Protein AF-A0A7X9C549-F1 (afdb_monomer)

Nearest PDB structures (foldseek):
  4e70-assembly1_A  TM=5.394E-01  e=3.669E-01  Linum nodifloru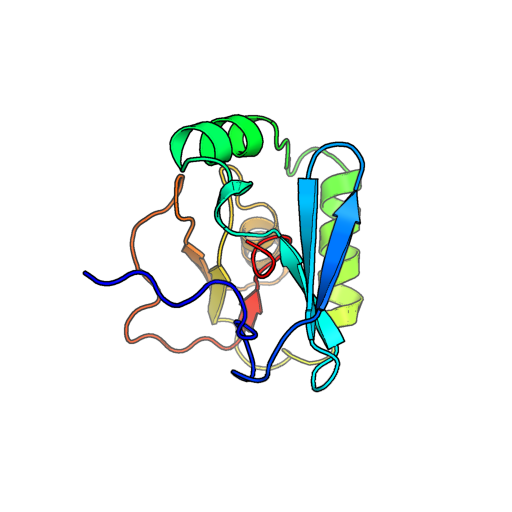m
  4ems-assembly1_A  TM=5.397E-01  e=6.637E-01  Linum nodiflorum
  4lmq-assembly1_D  TM=3.772E-01  e=8.639E-01  Homo sapiens
  4oqd-assembly2_C  TM=4.394E-01  e=1.463E+00  Streptomyces fradiae
  7ux6-assembly1_B  TM=2.409E-01  e=4.199E+00  Streptomyces drozdowiczii

Secondary structure (DSSP, 8-state):
-PPPPTTB-TTT--B-EEEE-SS-EEEE-TTT--EEE-GGGSPPHHHHHHHHTT----TT-HHHHHHHHHHIIIIITTT--S--EEEEET--SS-HHHHHHHHHH--EEEEEBTTTB---TTTT---SEEE-SS-TT-

Radius of gyration: 18.08 Å; Cα contacts (8 Å, |Δi|>4): 183; chains: 1; bounding box: 42×36×46 Å

Foldseek 3Di:
DPDDPQQADPPPRDGWDWDDDPVFIWTADPPPRDIGTGPVPDDDPVVVVVVLVPDDQDLPDVVSVVVLVVCCVPPNCVQLVDAAEEEEEQCGQDNNNQCCSVPPVVHDYDYDHVPRRPPPPVPPDDGSYYHYPPHPND

pLDDT: mean 91.09, std 10.71, range [35.03, 98.06]

Sequence (138 aa):
MKGKMTEECKLCGSDTKRIDHPTIAYRSCPNCEFVFKEDKYLVSKDEELEIYNTHNNSIEDPRCLEFFYNFLNTAVFPYASTGKEGLDFGSGSSPVLAKILETNHNYKMHIYDLFYSPEKVYKGKKYDLITSTEVVEH

Mean predicted aligned error: 5.23 Å

Solvent-accessible surface area (backbone atoms only — not comparable to full-atom values): 8422 Å² total; per-residue (Å²): 130,87,75,77,70,94,47,52,30,92,86,80,61,46,67,43,45,80,44,84,51,102,88,50,48,33,33,36,19,86,85,80,67,51,71,45,71,41,74,90,73,56,73,53,72,68,57,46,49,57,58,54,71,70,64,81,67,42,85,85,39,67,67,52,47,49,53,48,51,51,46,38,64,72,72,34,56,83,74,51,76,62,75,41,42,30,35,30,45,50,33,52,88,47,47,48,65,49,50,49,36,35,76,76,64,67,30,50,62,46,62,26,12,88,84,68,34,63,58,72,75,65,70,97,59,86,62,57,40,78,46,60,68,96,42,88,90,113

Structure (mmCIF, N/CA/C/O backbone):
data_AF-A0A7X9C549-F1
#
_entry.id   AF-A0A7X9C549-F1
#
loop_
_atom_site.group_PDB
_atom_site.id
_atom_site.type_symbol
_atom_site.label_atom_id
_atom_site.label_alt_id
_atom_site.label_comp_id
_atom_site.label_asym_id
_atom_site.label_entity_id
_atom_site.label_seq_id
_atom_site.pdbx_PDB_ins_code
_atom_site.Cartn_x
_atom_site.Cartn_y
_atom_site.Cartn_z
_atom_site.occupancy
_atom_site.B_iso_or_equiv
_atom_site.auth_seq_id
_atom_site.auth_comp_id
_atom_site.auth_asym_id
_atom_site.auth_atom_id
_atom_site.pdbx_PDB_model_num
ATOM 1 N N . MET A 1 1 ? 7.598 -20.852 -16.767 1.00 35.75 1 MET A N 1
ATOM 2 C CA . MET A 1 1 ? 6.585 -19.809 -17.043 1.00 35.75 1 MET A CA 1
ATOM 3 C C . MET A 1 1 ? 7.270 -18.724 -17.854 1.00 35.75 1 MET A C 1
ATOM 5 O O . MET A 1 1 ? 8.322 -18.270 -17.433 1.00 35.75 1 MET A O 1
ATOM 9 N N . LYS A 1 2 ? 6.775 -18.419 -19.059 1.00 35.03 2 LYS A N 1
ATOM 10 C CA . LYS A 1 2 ? 7.391 -17.427 -19.955 1.00 35.03 2 LYS A CA 1
ATOM 11 C C . LYS A 1 2 ? 7.278 -16.049 -19.290 1.00 35.03 2 LYS A C 1
ATOM 13 O O . LYS A 1 2 ? 6.163 -15.625 -19.008 1.00 35.03 2 LYS A O 1
ATOM 18 N N . GLY A 1 3 ? 8.414 -15.429 -18.965 1.00 43.44 3 GLY A N 1
ATOM 19 C CA . GLY A 1 3 ? 8.466 -14.107 -18.342 1.00 43.44 3 GLY A CA 1
ATOM 20 C C . GLY A 1 3 ? 7.731 -13.088 -19.208 1.00 43.44 3 GLY A C 1
ATOM 21 O O . GLY A 1 3 ? 7.920 -13.067 -20.424 1.00 43.44 3 GLY A O 1
ATOM 22 N N . LYS A 1 4 ? 6.843 -12.308 -18.588 1.00 49.12 4 LYS A N 1
ATOM 23 C CA . LYS A 1 4 ? 6.130 -11.197 -19.228 1.00 49.12 4 LYS A CA 1
ATOM 24 C C . LYS A 1 4 ? 7.181 -10.277 -19.858 1.00 49.12 4 LYS A C 1
ATOM 26 O O . LYS A 1 4 ? 8.155 -9.938 -19.190 1.00 49.12 4 LYS A O 1
ATOM 31 N N . MET A 1 5 ? 7.044 -9.956 -21.144 1.00 53.78 5 MET A N 1
ATOM 32 C CA . MET A 1 5 ? 8.053 -9.161 -21.842 1.00 53.78 5 MET A CA 1
ATOM 33 C C . MET A 1 5 ? 8.174 -7.783 -21.182 1.00 53.78 5 MET A C 1
ATOM 35 O O . MET A 1 5 ? 7.180 -7.106 -20.936 1.00 53.78 5 MET A O 1
ATOM 39 N N . THR A 1 6 ? 9.409 -7.401 -20.870 1.00 65.00 6 THR A N 1
ATOM 40 C CA . THR A 1 6 ? 9.833 -6.288 -20.001 1.00 65.00 6 THR A CA 1
ATOM 41 C C . THR A 1 6 ? 9.600 -4.885 -20.586 1.00 65.00 6 THR A C 1
ATOM 43 O O . THR A 1 6 ? 10.278 -3.934 -20.201 1.00 65.00 6 THR A O 1
ATOM 46 N N . GLU A 1 7 ? 8.698 -4.753 -21.557 1.00 83.38 7 GLU A N 1
ATOM 47 C CA . GLU A 1 7 ? 8.480 -3.526 -22.336 1.00 83.38 7 GLU A CA 1
ATOM 48 C C . GLU A 1 7 ? 7.080 -2.926 -22.144 1.00 83.38 7 GLU A C 1
ATOM 50 O O . GLU A 1 7 ? 6.873 -1.760 -22.476 1.00 83.38 7 GLU A O 1
ATOM 55 N N . GLU A 1 8 ? 6.147 -3.669 -21.546 1.00 94.38 8 GLU A N 1
ATOM 56 C CA . GLU A 1 8 ? 4.785 -3.204 -21.267 1.00 94.38 8 GLU A CA 1
ATOM 57 C C . GLU A 1 8 ? 4.676 -2.523 -19.894 1.00 94.38 8 GLU A C 1
ATOM 59 O O . GLU A 1 8 ? 5.328 -2.893 -18.913 1.00 94.38 8 GLU A O 1
ATOM 64 N N . CYS A 1 9 ? 3.797 -1.529 -19.798 1.00 94.94 9 CYS A N 1
ATOM 65 C CA . CYS A 1 9 ? 3.497 -0.826 -18.561 1.00 94.94 9 CYS A CA 1
ATOM 66 C C . CYS A 1 9 ? 2.778 -1.748 -17.568 1.00 94.94 9 CYS A C 1
ATOM 68 O O . CYS A 1 9 ? 1.726 -2.310 -17.874 1.00 94.94 9 CYS A O 1
ATOM 70 N N . LYS A 1 10 ? 3.287 -1.821 -16.333 1.00 92.25 10 LYS A N 1
ATOM 71 C CA . LYS A 1 10 ? 2.705 -2.644 -15.257 1.00 92.25 10 LYS A CA 1
ATOM 72 C C . LYS A 1 10 ? 1.299 -2.204 -14.820 1.00 92.25 10 LYS A C 1
ATOM 74 O O . LYS A 1 10 ? 0.587 -3.019 -14.243 1.00 92.25 10 LYS A O 1
ATOM 79 N N . LEU A 1 11 ? 0.898 -0.960 -15.106 1.00 94.12 11 LEU A N 1
ATOM 80 C CA . LEU A 1 11 ? -0.420 -0.424 -14.746 1.00 94.12 11 LEU A CA 1
ATOM 81 C C . LEU A 1 11 ? -1.437 -0.515 -15.888 1.00 94.12 11 LEU A C 1
ATOM 83 O O . LEU A 1 11 ? -2.507 -1.086 -15.706 1.00 94.12 11 LEU A O 1
ATOM 87 N N . CYS A 1 12 ? -1.120 0.038 -17.063 1.00 96.00 12 CYS A N 1
ATOM 88 C CA . CYS A 1 12 ? -2.082 0.147 -18.169 1.00 96.00 12 CYS A CA 1
ATOM 89 C C . CYS A 1 12 ? -1.808 -0.788 -19.359 1.00 96.00 12 CYS A C 1
ATOM 91 O O . CYS A 1 12 ? -2.597 -0.809 -20.300 1.00 96.00 12 CYS A O 1
ATOM 93 N N . GLY A 1 13 ? -0.700 -1.538 -19.355 1.00 95.31 13 GLY A N 1
ATOM 94 C CA . GLY A 1 13 ? -0.341 -2.483 -20.421 1.00 95.31 13 GLY A CA 1
ATOM 95 C C . GLY A 1 13 ? 0.156 -1.863 -21.733 1.00 95.31 13 GLY A C 1
ATOM 96 O O . GLY A 1 13 ? 0.474 -2.602 -22.653 1.00 95.31 13 GLY A O 1
ATOM 97 N N . SER A 1 14 ? 0.235 -0.533 -21.849 1.00 96.56 14 SER A N 1
ATOM 98 C CA . SER A 1 14 ? 0.802 0.137 -23.034 1.00 96.56 14 SER A CA 1
ATOM 99 C C . SER A 1 14 ? 2.324 -0.015 -23.121 1.00 96.56 14 SER A C 1
ATOM 101 O O . SER A 1 14 ? 2.978 -0.241 -22.103 1.00 96.56 14 SER A O 1
ATOM 103 N N . ASP A 1 15 ? 2.898 0.207 -24.305 1.00 96.62 15 ASP A N 1
ATOM 104 C CA . ASP A 1 15 ? 4.352 0.221 -24.504 1.00 96.62 15 ASP A CA 1
ATOM 105 C C . ASP A 1 15 ? 5.052 1.271 -23.629 1.00 96.62 15 ASP A C 1
ATOM 107 O O . ASP A 1 15 ? 4.495 2.322 -23.292 1.00 96.62 15 ASP A O 1
ATOM 111 N N . THR A 1 16 ? 6.309 1.001 -23.279 1.00 97.06 16 THR A N 1
ATOM 112 C CA . THR A 1 16 ? 7.133 1.883 -22.445 1.00 97.06 16 THR A CA 1
ATOM 113 C C . THR A 1 16 ? 8.428 2.286 -23.134 1.00 97.06 16 THR A C 1
ATOM 115 O O . THR A 1 16 ? 8.974 1.576 -23.978 1.00 97.06 16 THR A O 1
ATOM 118 N N . LYS A 1 17 ? 8.958 3.444 -22.741 1.00 96.31 17 LYS A N 1
ATOM 119 C CA . LYS A 1 17 ? 10.271 3.937 -23.160 1.00 96.31 17 LYS A CA 1
ATOM 120 C C . LYS A 1 17 ? 11.288 3.667 -22.065 1.00 96.31 17 LYS A C 1
ATOM 122 O O . LYS A 1 17 ? 11.005 3.875 -20.890 1.00 96.31 17 LYS A O 1
ATOM 127 N N . ARG A 1 18 ? 12.483 3.223 -22.443 1.00 96.00 18 ARG A N 1
ATOM 128 C CA . ARG A 1 18 ? 13.590 3.042 -21.500 1.00 96.00 18 ARG A CA 1
ATOM 129 C C . ARG A 1 18 ? 14.252 4.380 -21.171 1.00 96.00 18 ARG A C 1
ATOM 131 O O . ARG A 1 18 ? 14.445 5.208 -22.056 1.00 96.00 18 A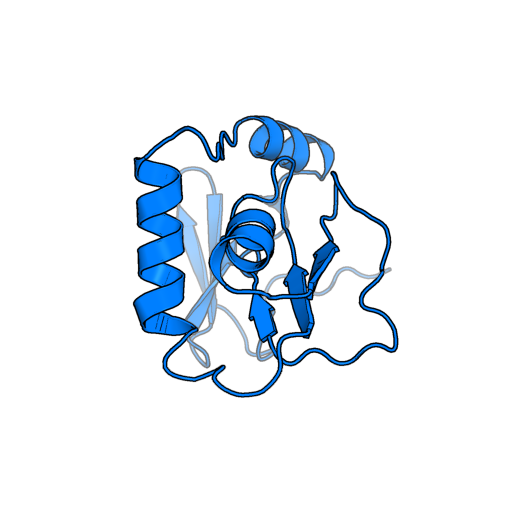RG A O 1
ATOM 138 N N . ILE A 1 19 ? 14.603 4.556 -19.902 1.00 95.94 19 ILE A N 1
ATOM 139 C CA . ILE A 1 19 ? 15.385 5.675 -19.377 1.00 95.94 19 ILE A CA 1
ATOM 140 C C . ILE A 1 19 ? 16.617 5.083 -18.698 1.00 95.94 19 ILE A C 1
ATOM 142 O O . ILE A 1 19 ? 16.495 4.335 -17.726 1.00 95.94 19 ILE A O 1
ATOM 146 N N . ASP A 1 20 ? 17.801 5.407 -19.204 1.00 95.88 20 ASP A N 1
ATOM 147 C CA . ASP A 1 20 ? 19.060 4.938 -18.634 1.00 95.88 20 ASP A CA 1
ATOM 148 C C . ASP A 1 20 ? 19.574 5.902 -17.557 1.00 95.88 20 ASP A C 1
ATOM 150 O O . ASP A 1 20 ? 19.668 7.110 -17.769 1.00 95.88 20 ASP A O 1
ATOM 154 N N . HIS A 1 21 ? 19.925 5.348 -16.399 1.00 93.19 21 HIS A N 1
ATOM 155 C CA . HIS A 1 21 ? 20.660 6.004 -15.321 1.00 93.19 21 HIS A CA 1
ATOM 156 C C . HIS A 1 21 ? 22.033 5.312 -15.189 1.00 93.19 21 HIS A C 1
ATOM 158 O O . HIS A 1 21 ? 22.144 4.131 -15.525 1.00 93.19 21 HIS A O 1
ATOM 164 N N . PRO A 1 22 ? 23.097 5.974 -14.694 1.00 94.25 22 PRO A N 1
ATOM 165 C CA . PRO A 1 22 ? 24.437 5.375 -14.639 1.00 94.25 22 PRO A CA 1
ATOM 166 C C . PRO A 1 22 ? 24.538 3.985 -13.984 1.00 94.25 22 PRO A C 1
ATOM 168 O O . PRO A 1 22 ? 25.428 3.213 -14.326 1.00 94.25 22 PRO A O 1
ATOM 171 N N . THR A 1 23 ? 23.639 3.658 -13.053 1.00 93.56 23 THR A N 1
ATOM 172 C CA . THR A 1 23 ? 23.663 2.408 -12.272 1.00 93.56 23 THR A CA 1
ATOM 173 C C . THR A 1 23 ? 22.466 1.483 -12.505 1.00 93.56 23 THR A C 1
ATOM 175 O O . THR A 1 23 ? 22.539 0.303 -12.175 1.00 93.56 23 THR A O 1
ATOM 178 N N . ILE A 1 24 ? 21.366 1.993 -13.058 1.00 94.56 24 ILE A N 1
ATOM 179 C CA . ILE A 1 24 ? 20.081 1.289 -13.193 1.00 94.56 24 ILE A CA 1
ATOM 180 C C . ILE A 1 24 ? 19.352 1.782 -14.443 1.00 94.56 24 ILE A C 1
ATOM 182 O O . ILE A 1 24 ? 19.690 2.823 -14.994 1.00 94.56 24 ILE A O 1
ATOM 186 N N . ALA A 1 25 ? 18.321 1.070 -14.883 1.00 95.44 25 ALA A N 1
ATOM 187 C CA . ALA A 1 25 ? 17.423 1.569 -15.916 1.00 95.44 25 ALA A CA 1
ATOM 188 C C . ALA A 1 25 ? 15.979 1.546 -15.433 1.00 95.44 25 ALA A C 1
ATOM 190 O O . ALA A 1 25 ? 15.549 0.652 -14.696 1.00 95.44 25 ALA A O 1
ATOM 191 N N . TYR A 1 26 ? 15.242 2.540 -15.902 1.00 95.62 26 TYR A N 1
ATOM 192 C CA . TYR A 1 26 ? 13.819 2.697 -15.688 1.00 95.62 26 TYR A CA 1
ATOM 193 C C . TYR A 1 26 ? 13.070 2.542 -17.007 1.00 95.62 26 TYR A C 1
ATOM 195 O O . TYR A 1 26 ? 13.640 2.584 -18.102 1.00 95.62 26 TYR A O 1
ATOM 203 N N . ARG A 1 27 ? 11.760 2.394 -16.890 1.00 95.31 27 ARG A N 1
ATOM 204 C CA . ARG A 1 27 ? 10.790 2.412 -17.973 1.00 95.31 27 ARG A CA 1
ATOM 205 C C . ARG A 1 27 ? 9.747 3.469 -17.644 1.00 95.31 27 ARG A C 1
ATOM 207 O O . ARG A 1 27 ? 9.270 3.514 -16.514 1.00 95.31 27 ARG A O 1
ATOM 214 N N . SER A 1 28 ? 9.402 4.310 -18.612 1.00 96.88 28 SER A N 1
ATOM 215 C CA . SER A 1 28 ? 8.318 5.285 -18.507 1.00 96.88 28 SER A CA 1
ATOM 216 C C . SER A 1 28 ? 7.221 4.978 -19.515 1.00 96.88 28 SER A C 1
ATOM 218 O O . SER A 1 28 ? 7.479 4.695 -20.688 1.00 96.88 28 SER A O 1
ATOM 220 N N . CYS A 1 29 ? 5.973 5.017 -19.061 1.00 96.94 29 CYS A N 1
ATOM 221 C CA . CYS A 1 29 ? 4.822 4.857 -19.934 1.00 96.94 29 CYS A CA 1
ATOM 222 C C . CYS A 1 29 ? 4.369 6.227 -20.462 1.00 96.94 29 CYS A C 1
ATOM 224 O O . CYS A 1 29 ? 3.968 7.063 -19.660 1.00 96.94 29 CYS A O 1
ATOM 226 N N . PRO A 1 30 ? 4.357 6.477 -21.783 1.00 96.75 30 PRO A N 1
ATOM 227 C CA . PRO A 1 30 ? 3.851 7.735 -22.332 1.00 96.75 30 PRO A CA 1
ATOM 228 C C . PRO A 1 30 ? 2.319 7.865 -22.257 1.00 96.75 30 PRO A C 1
ATOM 230 O O . PRO A 1 30 ? 1.807 8.941 -22.532 1.00 96.75 30 PRO A O 1
ATOM 233 N N . ASN A 1 31 ? 1.591 6.787 -21.932 1.00 97.69 31 ASN A N 1
ATOM 234 C CA . ASN A 1 31 ? 0.126 6.787 -21.858 1.00 97.69 31 ASN A CA 1
ATOM 235 C C . ASN A 1 31 ? -0.403 7.136 -20.456 1.00 97.69 31 ASN A C 1
ATOM 237 O O . ASN A 1 31 ? -1.296 7.963 -20.330 1.00 97.69 31 ASN A O 1
ATOM 241 N N . CYS A 1 32 ? 0.132 6.505 -19.404 1.00 97.12 32 CYS A N 1
ATOM 242 C CA . CYS A 1 32 ? -0.309 6.735 -18.020 1.00 97.12 32 CYS A CA 1
ATOM 243 C C . CYS A 1 32 ? 0.769 7.365 -17.127 1.00 97.12 32 CYS A C 1
ATOM 245 O O . CYS A 1 32 ? 0.611 7.387 -15.911 1.00 97.12 32 CYS A O 1
ATOM 247 N N . GLU A 1 33 ? 1.893 7.778 -17.716 1.00 96.94 33 GLU A N 1
ATOM 248 C CA . GLU A 1 33 ? 3.011 8.472 -17.057 1.00 96.94 33 GLU A CA 1
ATOM 249 C C . GLU A 1 33 ? 3.725 7.684 -15.944 1.00 96.94 33 GLU A C 1
ATOM 251 O O . GLU A 1 33 ? 4.635 8.194 -15.296 1.00 96.94 33 GLU A O 1
ATOM 256 N N . PHE A 1 34 ? 3.387 6.405 -15.754 1.00 96.38 34 PHE A N 1
ATOM 257 C CA . PHE A 1 34 ? 4.016 5.569 -14.737 1.00 96.38 34 PHE A CA 1
ATOM 258 C C . PHE A 1 34 ? 5.487 5.303 -15.058 1.00 96.38 34 PHE A C 1
ATOM 260 O O . PHE A 1 34 ? 5.824 4.875 -16.169 1.00 96.38 34 PHE A O 1
ATOM 267 N N . VAL A 1 35 ? 6.343 5.507 -14.056 1.00 95.19 35 VAL A N 1
ATOM 268 C CA . VAL A 1 35 ? 7.777 5.230 -14.113 1.00 95.19 35 VAL A CA 1
ATOM 269 C C . VAL A 1 35 ? 8.100 4.095 -13.154 1.00 95.19 35 VAL A C 1
ATOM 271 O O . VAL A 1 35 ? 7.734 4.142 -11.986 1.00 95.19 35 VAL A O 1
ATOM 274 N N . PHE A 1 36 ? 8.804 3.077 -13.640 1.00 94.75 36 PHE A N 1
ATOM 275 C CA . PHE A 1 36 ? 9.202 1.927 -12.832 1.00 94.75 36 PHE A CA 1
ATOM 276 C C . PHE A 1 36 ? 10.581 1.416 -13.230 1.00 94.75 36 PHE A C 1
ATOM 278 O O . PHE A 1 36 ? 11.041 1.612 -14.352 1.00 94.75 36 PHE A O 1
ATOM 285 N N . LYS A 1 37 ? 11.261 0.756 -12.296 1.00 94.00 37 LYS A N 1
ATOM 286 C CA . LYS A 1 37 ? 12.576 0.150 -12.528 1.00 94.00 37 LYS A CA 1
ATOM 287 C C . LYS A 1 37 ? 12.447 -1.088 -13.432 1.00 94.00 37 LYS A C 1
ATOM 289 O O . LYS A 1 37 ? 11.473 -1.830 -13.298 1.00 94.00 37 LYS A O 1
ATOM 294 N N . GLU A 1 38 ? 13.408 -1.339 -14.330 1.00 93.06 38 GLU A N 1
ATOM 295 C CA . GLU A 1 38 ? 13.439 -2.624 -15.053 1.00 93.06 38 GLU A CA 1
ATOM 296 C C . GLU A 1 38 ? 13.623 -3.788 -14.069 1.00 93.06 38 GLU A C 1
ATOM 298 O O . GLU A 1 38 ? 14.433 -3.702 -13.145 1.00 93.06 38 GLU A O 1
ATOM 303 N N . ASP A 1 39 ? 12.926 -4.901 -14.317 1.00 89.94 39 ASP A N 1
ATOM 304 C CA . ASP A 1 39 ? 12.842 -6.034 -13.384 1.00 89.94 39 ASP A CA 1
ATOM 305 C C . ASP A 1 39 ? 14.208 -6.613 -12.989 1.00 89.94 39 ASP A C 1
ATOM 307 O O . ASP A 1 39 ? 14.398 -7.033 -11.854 1.00 89.94 39 ASP A O 1
ATOM 311 N N . LYS A 1 40 ? 15.194 -6.579 -13.894 1.00 90.75 40 LYS A N 1
ATOM 312 C CA . LYS A 1 40 ? 16.558 -7.068 -13.626 1.00 90.75 40 LYS A CA 1
ATOM 313 C C . LYS A 1 40 ? 17.330 -6.250 -12.576 1.00 90.75 40 LYS A C 1
ATOM 315 O O . LYS A 1 40 ? 18.371 -6.711 -12.126 1.00 90.75 40 LYS A O 1
ATOM 320 N N . TYR A 1 41 ? 16.876 -5.036 -12.251 1.00 91.69 41 TYR A N 1
ATOM 321 C CA . TYR A 1 41 ? 17.457 -4.185 -11.203 1.00 91.69 41 TYR A CA 1
ATOM 322 C C . TYR A 1 41 ? 16.614 -4.176 -9.919 1.00 91.69 41 TYR A C 1
ATOM 324 O O . TYR A 1 41 ? 16.887 -3.384 -9.010 1.00 91.69 41 TYR A O 1
ATOM 332 N N . LEU A 1 42 ? 15.550 -4.982 -9.853 1.00 89.88 42 LEU A N 1
ATOM 333 C CA . LEU A 1 42 ? 14.846 -5.214 -8.599 1.00 89.88 42 LEU A CA 1
ATOM 334 C C . LEU A 1 42 ? 15.729 -6.074 -7.699 1.00 89.88 42 LEU A C 1
ATOM 336 O O . LEU A 1 42 ? 16.375 -7.015 -8.160 1.00 89.88 42 LEU A O 1
ATOM 340 N N . VAL A 1 43 ? 15.762 -5.706 -6.424 1.00 90.81 43 VAL A N 1
ATOM 341 C CA . VAL A 1 43 ? 16.460 -6.475 -5.400 1.00 90.81 43 VAL A CA 1
ATOM 342 C C . VAL A 1 43 ? 15.700 -7.771 -5.126 1.00 90.81 43 VAL A C 1
ATOM 344 O O . VAL A 1 43 ? 14.491 -7.873 -5.357 1.00 90.81 43 VAL A O 1
ATOM 347 N N . SER A 1 44 ? 16.415 -8.785 -4.659 1.00 90.75 44 SER A N 1
ATOM 348 C CA . SER A 1 44 ? 15.802 -9.994 -4.118 1.00 90.75 44 SER A CA 1
ATOM 349 C C . SER A 1 44 ? 15.001 -9.680 -2.850 1.00 90.75 44 SER A C 1
ATOM 351 O O . SER A 1 44 ? 15.192 -8.648 -2.215 1.00 90.75 44 SER A O 1
ATOM 353 N N . LYS A 1 45 ? 14.118 -10.598 -2.447 1.00 87.44 45 LYS A N 1
ATOM 354 C CA . LYS A 1 45 ? 13.339 -10.442 -1.208 1.00 87.44 45 LYS A CA 1
ATOM 355 C C . LYS A 1 45 ? 14.212 -10.335 0.041 1.00 87.44 45 LYS A C 1
ATOM 357 O O . LYS A 1 45 ? 13.848 -9.626 0.969 1.00 87.44 45 LYS A O 1
ATOM 362 N N . ASP A 1 46 ? 15.337 -11.045 0.059 1.00 90.12 46 ASP A N 1
ATOM 363 C CA . ASP A 1 46 ? 16.260 -11.014 1.191 1.00 90.12 46 ASP A CA 1
ATOM 364 C C . ASP A 1 46 ? 16.966 -9.651 1.256 1.00 90.12 46 ASP A C 1
ATOM 366 O O . ASP A 1 46 ? 17.017 -9.032 2.312 1.00 90.12 46 ASP A O 1
ATOM 370 N N . GLU A 1 47 ? 17.419 -9.122 0.115 1.00 90.50 47 GLU A N 1
ATOM 371 C CA . GLU A 1 47 ? 17.979 -7.765 0.028 1.00 90.50 47 GLU A CA 1
ATOM 372 C C . GLU A 1 47 ? 16.942 -6.679 0.362 1.00 90.50 47 GLU A C 1
ATOM 374 O O . GLU A 1 47 ? 17.278 -5.684 1.002 1.00 90.50 47 GLU A O 1
ATOM 379 N N . GLU A 1 48 ? 15.682 -6.861 -0.041 1.00 88.62 48 GLU A N 1
ATOM 380 C CA . GLU A 1 48 ? 14.583 -5.970 0.338 1.00 88.62 48 GLU A CA 1
ATOM 381 C C . GLU A 1 48 ? 14.371 -5.960 1.854 1.00 88.62 48 GLU A C 1
ATOM 383 O O . GLU A 1 48 ? 14.256 -4.885 2.438 1.00 88.62 48 GLU A O 1
ATOM 388 N N . LEU A 1 49 ? 14.389 -7.128 2.507 1.00 87.94 49 LEU A N 1
ATOM 389 C CA . LEU A 1 49 ? 14.284 -7.233 3.963 1.00 87.94 49 LEU A CA 1
ATOM 390 C C . LEU A 1 49 ? 15.463 -6.554 4.675 1.00 87.94 49 LEU A C 1
ATOM 392 O O . LEU A 1 49 ? 15.256 -5.876 5.679 1.00 87.94 49 LEU A O 1
ATOM 396 N N . GLU A 1 50 ? 16.686 -6.680 4.156 1.00 89.31 50 GLU A N 1
ATOM 397 C CA . GLU A 1 50 ? 17.852 -5.980 4.712 1.00 89.31 50 GLU A CA 1
ATOM 398 C C . GLU A 1 50 ? 17.696 -4.457 4.644 1.00 89.31 50 GLU A C 1
ATOM 400 O O . GLU A 1 50 ? 17.970 -3.764 5.623 1.00 89.31 50 GLU A O 1
ATOM 405 N N . ILE A 1 51 ? 17.187 -3.924 3.528 1.00 85.31 51 ILE A N 1
ATOM 406 C CA . ILE A 1 51 ? 16.831 -2.500 3.425 1.00 85.31 51 ILE A CA 1
ATOM 407 C C . ILE A 1 51 ? 15.712 -2.173 4.419 1.00 85.31 51 ILE A C 1
ATOM 409 O O . ILE A 1 51 ? 15.790 -1.166 5.126 1.00 85.31 51 ILE A O 1
ATOM 413 N N . TYR A 1 52 ? 14.698 -3.032 4.529 1.00 82.25 52 TYR A N 1
ATOM 414 C CA . TYR A 1 52 ? 13.578 -2.843 5.445 1.00 82.25 52 TYR A CA 1
ATOM 415 C C . TYR A 1 52 ? 14.048 -2.718 6.900 1.00 82.25 52 TYR A C 1
ATOM 417 O O . TYR A 1 52 ? 13.624 -1.803 7.603 1.00 82.25 52 TYR A O 1
ATOM 425 N N . ASN A 1 53 ? 15.003 -3.551 7.321 1.00 85.19 53 ASN A N 1
ATOM 426 C CA . ASN A 1 53 ? 15.600 -3.537 8.660 1.00 85.19 53 ASN A CA 1
ATOM 427 C C . ASN A 1 53 ? 16.328 -2.225 9.005 1.00 85.19 53 ASN A C 1
ATOM 429 O O . ASN A 1 53 ? 16.628 -1.988 10.175 1.00 85.19 53 ASN A O 1
ATOM 433 N N . THR A 1 54 ? 16.611 -1.362 8.023 1.00 82.88 54 THR A N 1
ATOM 434 C CA . THR A 1 54 ? 17.180 -0.028 8.271 1.00 82.88 54 THR A CA 1
ATOM 435 C C . THR A 1 54 ? 16.133 1.017 8.671 1.00 82.88 54 THR A C 1
ATOM 437 O O . THR A 1 54 ? 16.503 2.092 9.148 1.00 82.88 54 THR A O 1
ATOM 440 N N . HIS A 1 55 ? 14.835 0.720 8.520 1.00 76.44 55 HIS A N 1
ATOM 441 C CA . HIS A 1 55 ? 13.767 1.629 8.928 1.00 76.44 55 HIS A CA 1
ATOM 442 C C . HIS A 1 55 ? 13.697 1.736 10.448 1.00 76.44 55 HIS A C 1
ATOM 444 O O . HIS A 1 55 ? 13.664 0.739 11.167 1.00 76.44 55 HIS A O 1
ATOM 450 N N . ASN A 1 56 ? 13.609 2.971 10.934 1.00 74.19 56 ASN A N 1
ATOM 451 C CA . ASN A 1 56 ? 13.493 3.265 12.354 1.00 74.19 56 ASN A CA 1
ATOM 452 C C . ASN A 1 56 ? 12.271 4.150 12.618 1.00 74.19 56 ASN A C 1
ATOM 454 O O . ASN A 1 56 ? 12.398 5.345 12.886 1.00 74.19 56 ASN A O 1
ATOM 458 N N . ASN A 1 57 ? 11.082 3.553 12.520 1.00 81.75 57 ASN A N 1
ATOM 459 C CA . ASN A 1 57 ? 9.843 4.189 12.960 1.00 81.75 57 ASN A CA 1
ATOM 460 C C . ASN A 1 57 ? 9.644 3.919 14.453 1.00 81.75 57 ASN A C 1
ATOM 462 O O . ASN A 1 57 ? 9.486 2.775 14.884 1.00 81.75 57 ASN A O 1
ATOM 466 N N . SER A 1 58 ? 9.633 4.980 15.251 1.00 85.94 58 SER A N 1
ATOM 467 C CA . SER A 1 58 ? 9.489 4.903 16.703 1.00 85.94 58 SER A CA 1
ATOM 468 C C . SER A 1 58 ? 8.409 5.873 17.157 1.00 85.94 58 SER A C 1
ATOM 470 O O . SER A 1 58 ? 8.381 7.031 16.745 1.00 85.94 58 SER A O 1
ATOM 472 N N . ILE A 1 59 ? 7.521 5.391 18.031 1.00 87.44 59 ILE A N 1
ATOM 473 C CA . ILE A 1 59 ? 6.479 6.221 18.651 1.00 87.44 59 ILE A CA 1
ATOM 474 C C . ILE A 1 59 ? 7.083 7.242 19.632 1.00 87.44 59 ILE A C 1
ATOM 476 O O .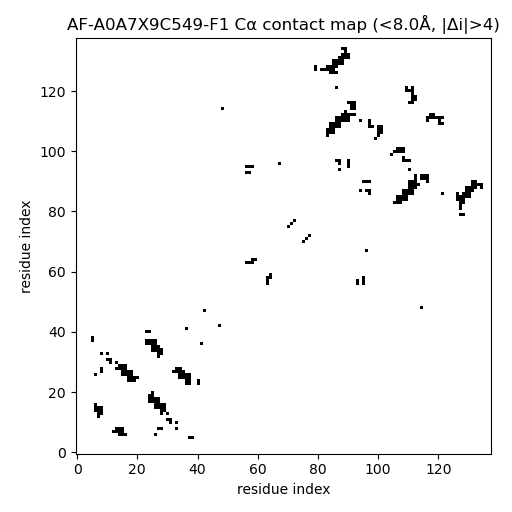 ILE A 1 59 ? 6.425 8.202 20.019 1.00 87.44 59 ILE A O 1
ATOM 480 N N . GLU A 1 60 ? 8.341 7.048 20.021 1.00 90.12 60 GLU A N 1
ATOM 481 C CA . GLU A 1 60 ? 9.127 7.954 20.846 1.00 90.12 60 GLU A CA 1
ATOM 482 C C . GLU A 1 60 ? 9.862 9.033 20.027 1.00 90.12 60 GLU A C 1
ATOM 484 O O . GLU A 1 60 ? 10.310 10.013 20.621 1.00 90.12 60 GLU A O 1
ATOM 489 N N . ASP A 1 61 ? 9.982 8.901 18.695 1.00 92.31 61 ASP A N 1
ATOM 490 C CA . ASP A 1 61 ? 10.573 9.936 17.828 1.00 92.31 61 ASP A CA 1
ATOM 491 C C . ASP A 1 61 ? 9.513 10.991 17.446 1.00 92.31 61 ASP A C 1
ATOM 493 O O . ASP A 1 61 ? 8.587 10.690 16.682 1.00 92.31 61 ASP A O 1
ATOM 497 N N . PRO A 1 62 ? 9.653 12.257 17.889 1.00 92.62 62 PRO A N 1
ATOM 498 C CA . PRO A 1 62 ? 8.695 13.313 17.569 1.00 92.62 62 PRO A CA 1
ATOM 499 C C . PRO A 1 62 ? 8.518 13.560 16.068 1.00 92.62 62 PRO A C 1
ATOM 501 O O . PRO A 1 62 ? 7.428 13.935 15.649 1.00 92.62 62 PRO A O 1
ATOM 504 N N . ARG A 1 63 ? 9.553 13.329 15.249 1.00 93.69 63 ARG A N 1
ATOM 505 C CA . ARG A 1 63 ? 9.484 13.524 13.789 1.00 93.69 63 ARG A CA 1
ATOM 506 C C . ARG A 1 63 ? 8.634 12.447 13.123 1.00 93.69 63 ARG A C 1
ATOM 508 O O . ARG A 1 63 ? 7.896 12.738 12.188 1.00 93.69 63 ARG A O 1
ATOM 515 N N . CYS A 1 64 ? 8.719 11.215 13.627 1.00 92.25 64 CYS A N 1
ATOM 516 C CA . CYS A 1 64 ? 7.876 10.107 13.182 1.00 92.25 64 CYS A CA 1
ATOM 517 C C . CYS A 1 64 ? 6.405 10.393 13.523 1.00 92.25 64 CYS A C 1
ATOM 519 O O . CYS A 1 64 ? 5.527 10.268 12.669 1.00 92.25 64 CYS A O 1
ATOM 521 N N . LEU A 1 65 ? 6.141 10.882 14.740 1.00 95.00 65 LEU A N 1
ATOM 522 C CA . LEU A 1 65 ? 4.801 11.319 15.136 1.00 95.00 65 LEU A CA 1
ATOM 523 C C . LEU A 1 65 ? 4.291 12.476 14.269 1.00 95.00 65 LEU A C 1
ATOM 525 O O . LEU A 1 65 ? 3.154 12.425 13.806 1.00 95.00 65 LEU A O 1
ATOM 529 N N . GLU A 1 66 ? 5.109 13.503 14.035 1.00 96.38 66 GLU A N 1
ATOM 530 C CA . GLU A 1 66 ? 4.748 14.659 13.206 1.00 96.38 66 GLU A CA 1
ATOM 531 C C . GLU A 1 66 ? 4.373 14.237 11.781 1.00 96.38 66 GLU A C 1
ATOM 533 O O . GLU A 1 66 ? 3.331 14.660 11.276 1.00 96.38 66 GLU A O 1
ATOM 538 N N . PHE A 1 67 ? 5.159 13.346 11.167 1.00 94.94 67 PHE A N 1
ATOM 539 C CA . PHE A 1 67 ? 4.860 12.771 9.856 1.00 94.94 67 PHE A CA 1
ATOM 540 C C . PHE A 1 67 ? 3.471 12.118 9.823 1.00 94.94 67 PHE A C 1
ATOM 542 O O . PHE A 1 67 ? 2.640 12.466 8.977 1.00 94.94 67 PHE A O 1
ATOM 549 N N . PHE A 1 68 ? 3.178 11.226 10.777 1.00 96.06 68 PHE A N 1
ATOM 550 C CA . PHE A 1 68 ? 1.890 10.535 10.818 1.00 96.06 68 PHE A CA 1
ATOM 551 C C . PHE A 1 68 ? 0.727 11.468 11.142 1.00 96.06 68 PHE A C 1
ATOM 553 O O . PHE A 1 68 ? -0.320 11.366 10.507 1.00 96.06 68 PHE A O 1
ATOM 560 N N . TYR A 1 69 ? 0.882 12.413 12.069 1.00 97.19 69 TYR A N 1
ATOM 561 C CA . TYR A 1 69 ? -0.177 13.383 12.347 1.00 97.19 69 TYR A CA 1
ATOM 562 C C . TYR A 1 69 ? -0.447 14.303 11.161 1.00 97.19 69 TYR A C 1
ATOM 564 O O . TYR A 1 69 ? -1.609 14.615 10.896 1.00 97.19 69 TYR A O 1
ATOM 572 N N . ASN A 1 70 ? 0.583 14.714 10.420 1.00 97.44 70 ASN A N 1
ATOM 573 C CA . ASN A 1 70 ? 0.392 15.484 9.198 1.00 97.44 70 ASN A CA 1
ATOM 574 C C . ASN A 1 70 ? -0.424 14.685 8.171 1.00 97.44 70 ASN A C 1
ATOM 576 O O . ASN A 1 70 ? -1.424 15.190 7.659 1.00 97.44 70 ASN A O 1
ATOM 580 N N . PHE A 1 71 ? -0.070 13.420 7.931 1.00 96.19 71 PHE A N 1
ATOM 581 C CA . PHE A 1 71 ? -0.845 12.527 7.065 1.00 96.19 71 PHE A CA 1
ATOM 582 C C . PHE A 1 71 ? -2.298 12.369 7.545 1.00 96.19 71 PHE A C 1
ATOM 584 O O . PHE A 1 71 ? -3.236 12.578 6.776 1.00 96.19 71 PHE A O 1
ATOM 591 N N . LEU A 1 72 ? -2.503 12.077 8.831 1.00 95.94 72 LEU A N 1
ATOM 592 C CA . LEU A 1 72 ? -3.833 11.876 9.405 1.00 95.94 72 LEU A CA 1
ATOM 593 C C . LEU A 1 72 ? -4.722 13.118 9.267 1.00 95.94 72 LEU A C 1
ATOM 595 O O . LEU A 1 72 ? -5.872 13.017 8.837 1.00 95.94 72 LEU A O 1
ATOM 599 N N . ASN A 1 73 ? -4.187 14.295 9.587 1.00 96.12 73 ASN A N 1
ATOM 600 C CA . ASN A 1 73 ? -4.940 15.546 9.553 1.00 96.12 73 ASN A CA 1
ATOM 601 C C . ASN A 1 73 ? -5.256 16.014 8.128 1.00 96.12 73 ASN A C 1
ATOM 603 O O . ASN A 1 73 ? -6.295 16.635 7.913 1.00 96.12 73 ASN A O 1
ATOM 607 N N . THR A 1 74 ? -4.380 15.733 7.160 1.00 95.69 74 THR A N 1
ATOM 608 C CA . THR A 1 74 ? -4.527 16.237 5.783 1.00 95.69 74 THR A CA 1
ATOM 609 C C . THR A 1 74 ? -5.246 15.263 4.853 1.00 95.69 74 THR A C 1
ATOM 611 O O . THR A 1 74 ? -6.003 15.702 3.987 1.00 95.69 74 THR A O 1
ATOM 614 N N . ALA A 1 75 ? -5.047 13.956 5.034 1.00 93.06 75 ALA A N 1
ATOM 615 C CA . ALA A 1 75 ? -5.496 12.934 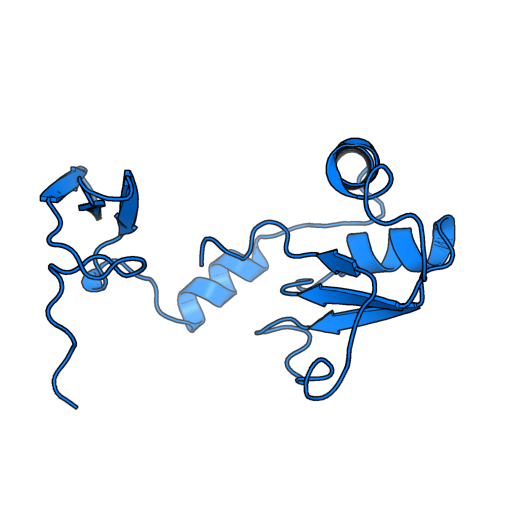4.090 1.00 93.06 75 ALA A CA 1
ATOM 616 C C . ALA A 1 75 ? -6.501 11.933 4.675 1.00 93.06 75 ALA A C 1
ATOM 618 O O . ALA A 1 75 ? -7.183 11.259 3.907 1.00 93.06 75 ALA A O 1
ATOM 619 N N . VAL A 1 76 ? -6.630 11.833 6.004 1.00 93.94 76 VAL A N 1
ATOM 620 C CA . VAL A 1 76 ? -7.503 10.829 6.637 1.00 93.94 76 VAL A CA 1
ATOM 621 C C . VAL A 1 76 ? -8.733 11.463 7.270 1.00 93.94 76 VAL A C 1
ATOM 623 O O . VAL A 1 76 ? -9.845 11.255 6.791 1.00 93.94 76 VAL A O 1
ATOM 626 N N . PHE A 1 77 ? -8.571 12.256 8.327 1.00 93.62 77 PHE A N 1
ATOM 627 C CA . PHE A 1 77 ? -9.697 12.779 9.109 1.00 93.62 77 PHE A CA 1
ATOM 628 C C . PHE A 1 77 ? -10.711 13.625 8.323 1.00 93.62 77 PHE A C 1
ATOM 630 O O . PHE A 1 77 ? -11.895 13.539 8.657 1.00 93.62 77 PHE A O 1
ATOM 637 N N . PRO A 1 78 ? -10.333 14.375 7.268 1.00 94.06 78 PRO A N 1
ATOM 638 C CA . PRO A 1 78 ? -11.317 15.075 6.443 1.00 94.06 78 PRO A CA 1
ATOM 639 C C . PRO A 1 78 ? -12.264 14.146 5.663 1.00 94.06 78 PRO A C 1
ATOM 641 O O . PRO A 1 78 ? -13.349 14.580 5.280 1.00 94.06 78 PRO A O 1
ATOM 644 N N . TYR A 1 79 ? -11.877 12.886 5.428 1.00 90.75 79 TYR A N 1
ATOM 645 C CA . TYR A 1 79 ? -12.582 11.970 4.520 1.00 90.75 79 TYR A CA 1
ATOM 646 C C . TYR A 1 79 ? -13.098 10.693 5.203 1.00 90.75 79 TYR A C 1
ATOM 648 O O . TYR A 1 79 ? -14.130 10.162 4.800 1.00 90.75 79 TYR A O 1
ATOM 656 N N . ALA A 1 80 ? -12.428 10.218 6.254 1.00 85.25 80 ALA A N 1
ATOM 657 C CA . ALA A 1 80 ? -12.766 9.003 6.997 1.00 85.25 80 ALA A CA 1
ATOM 658 C C . ALA A 1 80 ? -13.403 9.348 8.357 1.00 85.25 80 ALA A C 1
ATOM 660 O O . ALA A 1 80 ? -12.841 9.085 9.421 1.00 85.25 80 ALA A O 1
ATOM 661 N N . SER A 1 81 ? -14.564 10.009 8.327 1.00 72.81 81 SER A N 1
ATOM 662 C CA . SER A 1 81 ? -15.248 10.504 9.534 1.00 72.81 81 SER A CA 1
ATOM 663 C C . SER A 1 81 ? -16.250 9.515 10.143 1.00 72.81 81 SER A C 1
ATOM 665 O O . SER A 1 81 ? -16.651 9.681 11.297 1.00 72.81 81 SER A O 1
ATOM 667 N N . THR A 1 82 ? -16.647 8.481 9.399 1.00 82.31 82 THR A N 1
ATOM 668 C CA . THR A 1 82 ? -17.622 7.475 9.835 1.00 82.31 82 THR A CA 1
ATOM 669 C C . THR A 1 82 ? -16.971 6.113 9.983 1.00 82.31 82 THR A C 1
ATOM 671 O O . THR A 1 82 ? -16.280 5.667 9.072 1.00 82.31 82 THR A O 1
ATOM 674 N N . GLY A 1 83 ? -17.262 5.432 11.090 1.00 85.19 83 GLY A N 1
ATOM 675 C CA . GLY A 1 83 ? -16.664 4.135 11.379 1.00 85.19 83 GLY A CA 1
ATOM 676 C C . GLY A 1 83 ? -15.249 4.253 11.948 1.00 85.19 83 GLY A C 1
ATOM 677 O O . GLY A 1 83 ? -14.648 5.328 11.989 1.00 85.19 83 GLY A O 1
ATOM 678 N N . LYS A 1 84 ? -14.770 3.150 12.515 1.00 93.06 84 LYS A N 1
ATOM 679 C CA . LYS A 1 84 ? -13.525 3.086 13.291 1.00 93.06 84 LYS A CA 1
ATOM 680 C C . LYS A 1 84 ? -12.796 1.760 13.109 1.00 93.06 84 LYS A C 1
ATOM 682 O O . LYS A 1 84 ? -11.849 1.505 13.840 1.00 93.06 84 LYS A O 1
ATOM 687 N N . GLU A 1 85 ? -13.199 0.916 12.162 1.00 96.50 85 GLU A N 1
ATOM 688 C CA . GLU A 1 85 ? -12.476 -0.315 11.847 1.00 96.50 85 GLU A CA 1
ATOM 689 C C . GLU A 1 85 ? -11.472 -0.041 10.723 1.00 96.50 85 GLU A C 1
ATOM 691 O O . GLU A 1 85 ? -11.853 0.275 9.595 1.00 96.50 85 GLU A O 1
ATOM 696 N N . GLY A 1 86 ? -10.181 -0.123 11.041 1.00 96.69 86 GLY A N 1
ATOM 697 C CA . GLY A 1 86 ? -9.100 0.238 10.129 1.00 96.69 86 GLY A CA 1
ATOM 698 C C . GLY A 1 86 ? -8.128 -0.904 9.843 1.00 96.69 86 GLY A C 1
ATOM 699 O O . GLY A 1 86 ? -8.014 -1.858 10.614 1.00 96.69 86 GLY A O 1
ATOM 700 N N . LEU A 1 87 ? -7.414 -0.795 8.727 1.00 97.94 87 LEU A N 1
ATOM 701 C CA . LEU A 1 87 ? -6.299 -1.661 8.354 1.00 97.94 87 LEU A CA 1
ATOM 702 C C . LEU A 1 87 ? -5.080 -0.805 8.027 1.00 97.94 87 LEU A C 1
ATOM 704 O O . LEU A 1 87 ? -5.177 0.073 7.177 1.00 97.94 87 LEU A O 1
ATOM 708 N N . ASP A 1 88 ? -3.943 -1.123 8.633 1.00 97.38 88 ASP A N 1
ATOM 709 C CA . ASP A 1 88 ? -2.642 -0.612 8.208 1.00 97.38 88 ASP A CA 1
ATOM 710 C C . ASP A 1 88 ? -1.921 -1.675 7.368 1.00 97.38 88 ASP A C 1
ATOM 712 O O . ASP A 1 88 ? -1.579 -2.753 7.867 1.00 97.38 88 ASP A O 1
ATOM 716 N N . PHE A 1 89 ? -1.788 -1.423 6.065 1.00 97.44 89 PHE A N 1
ATOM 717 C CA . PHE A 1 89 ? -1.232 -2.355 5.086 1.00 97.44 89 PHE A CA 1
ATOM 718 C C . PHE A 1 89 ? 0.218 -1.984 4.762 1.00 97.44 89 PHE A C 1
ATOM 720 O O . PHE A 1 89 ? 0.482 -0.961 4.140 1.00 97.44 89 PHE A O 1
ATOM 727 N N . GLY A 1 90 ? 1.144 -2.858 5.154 1.00 94.94 90 GLY A N 1
ATOM 728 C CA . GLY A 1 90 ? 2.583 -2.597 5.178 1.00 94.94 90 GLY A CA 1
ATOM 729 C C . GLY A 1 90 ? 3.004 -1.833 6.433 1.00 94.94 90 GLY A C 1
ATOM 730 O O . GLY A 1 90 ? 3.728 -0.849 6.352 1.00 94.94 90 GLY A O 1
ATOM 731 N N . SER A 1 91 ? 2.524 -2.269 7.602 1.00 94.25 91 SER A N 1
ATOM 732 C CA . SER A 1 91 ? 2.745 -1.581 8.882 1.00 94.25 91 SER A CA 1
ATOM 733 C C . SER A 1 91 ? 4.197 -1.608 9.383 1.00 94.25 91 SER A C 1
ATOM 735 O O . SER A 1 91 ? 4.518 -0.964 10.384 1.00 94.25 91 SER A O 1
ATOM 737 N N . GLY A 1 92 ? 5.056 -2.413 8.755 1.00 91.31 92 GLY A N 1
ATOM 738 C CA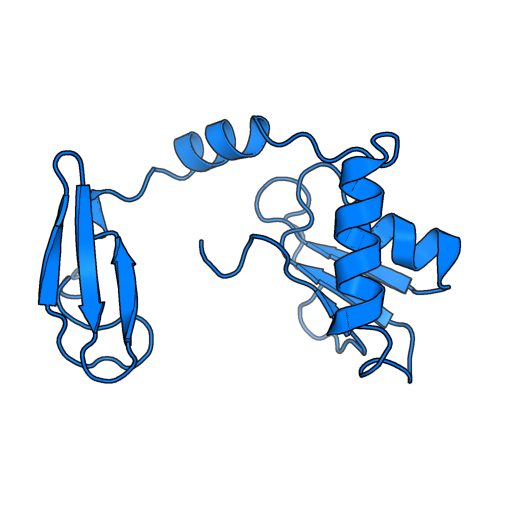 . GLY A 1 92 ? 6.432 -2.636 9.171 1.00 91.31 92 GLY A CA 1
ATOM 739 C C . GLY A 1 92 ? 6.589 -3.290 10.537 1.00 91.31 92 GLY A C 1
ATOM 740 O O . GLY A 1 92 ? 5.654 -3.856 11.109 1.00 91.31 92 GLY A O 1
ATOM 741 N N . SER A 1 93 ? 7.817 -3.225 11.051 1.00 89.19 93 SER A N 1
ATOM 742 C CA . SER A 1 93 ? 8.222 -3.814 12.334 1.00 89.19 93 SER A CA 1
ATOM 743 C C . SER A 1 93 ? 7.632 -3.099 13.549 1.00 89.19 93 SER A C 1
ATOM 745 O O . SER A 1 93 ? 7.458 -3.704 14.607 1.00 89.19 93 SER A O 1
ATOM 747 N N . SER A 1 94 ? 7.319 -1.812 13.393 1.00 89.56 94 SER A N 1
ATOM 748 C CA . SER A 1 94 ? 6.784 -0.935 14.428 1.00 89.56 94 SER A CA 1
ATOM 749 C C . SER A 1 94 ? 5.549 -0.218 13.869 1.00 89.56 94 SER A C 1
ATOM 751 O O . SER A 1 94 ? 5.695 0.785 13.165 1.00 89.56 94 SER A O 1
ATOM 753 N N . PRO A 1 95 ? 4.330 -0.715 14.155 1.00 93.12 95 PRO A N 1
ATOM 754 C CA . PRO A 1 95 ? 3.084 -0.201 13.583 1.00 93.12 95 PRO A CA 1
ATOM 755 C C . PRO A 1 95 ? 2.639 1.101 14.277 1.00 93.12 95 PRO A C 1
ATOM 757 O O . PRO A 1 95 ? 1.608 1.161 14.954 1.00 93.12 95 PRO A O 1
ATOM 760 N N . VAL A 1 96 ? 3.452 2.156 14.162 1.00 95.38 96 VAL A N 1
ATOM 761 C CA . VAL A 1 96 ? 3.261 3.440 14.860 1.00 95.38 96 VAL A CA 1
ATOM 762 C C . VAL A 1 96 ? 1.929 4.089 14.478 1.00 95.38 96 VAL A C 1
ATOM 764 O O . VAL A 1 96 ? 1.196 4.526 15.365 1.00 95.38 96 VAL A O 1
ATOM 767 N N . LEU A 1 97 ? 1.579 4.108 13.188 1.00 96.19 97 LEU A N 1
ATOM 768 C CA . LEU A 1 97 ? 0.331 4.703 12.702 1.00 96.19 97 LEU A CA 1
ATOM 769 C C . LEU A 1 97 ? -0.901 4.017 13.298 1.00 96.19 97 LEU A C 1
ATOM 771 O O . LEU A 1 97 ? -1.768 4.690 13.862 1.00 96.19 97 LEU A O 1
ATOM 775 N N . ALA A 1 98 ? -0.952 2.682 13.234 1.00 96.88 98 ALA A N 1
ATOM 776 C CA . ALA A 1 98 ? -2.022 1.905 13.850 1.00 96.88 98 ALA A CA 1
ATOM 777 C C . ALA A 1 98 ? -2.135 2.208 15.353 1.00 96.88 98 ALA A C 1
ATOM 779 O O . ALA A 1 98 ? -3.222 2.513 15.839 1.00 96.88 98 ALA A O 1
ATOM 780 N N . LYS A 1 99 ? -1.009 2.246 16.077 1.00 96.75 99 LYS A N 1
ATOM 781 C CA . LYS A 1 99 ? -0.996 2.532 17.519 1.00 96.75 99 LYS A CA 1
ATOM 782 C C . LYS A 1 99 ? -1.481 3.945 17.861 1.00 96.75 99 LYS A C 1
ATOM 784 O O . LYS A 1 99 ? -2.187 4.107 18.859 1.00 96.75 99 LYS A O 1
ATOM 789 N N . ILE A 1 100 ? -1.145 4.959 17.055 1.00 96.12 100 ILE A N 1
ATOM 790 C CA . ILE A 1 100 ? -1.672 6.330 17.204 1.00 96.12 100 ILE A CA 1
ATOM 791 C C . ILE A 1 100 ? -3.194 6.326 17.023 1.00 96.12 100 ILE A C 1
ATOM 793 O O . ILE A 1 100 ? -3.920 6.881 17.851 1.00 96.12 100 ILE A O 1
ATOM 797 N N . LEU A 1 101 ? -3.686 5.679 15.964 1.00 96.12 101 LEU A N 1
ATOM 798 C CA . LEU A 1 101 ? -5.114 5.594 15.658 1.00 96.12 101 LEU A CA 1
ATOM 799 C C . LEU A 1 101 ? -5.906 4.873 16.760 1.00 96.12 101 LEU A C 1
ATOM 801 O O . LEU A 1 101 ? -6.981 5.345 17.144 1.00 96.12 101 LEU A O 1
ATOM 805 N N . GLU A 1 102 ? -5.372 3.781 17.306 1.00 96.44 102 GLU A N 1
ATOM 806 C CA . GLU A 1 102 ? -5.989 3.043 18.414 1.00 96.44 102 GLU A CA 1
ATOM 807 C C . GLU A 1 102 ? -5.991 3.854 19.711 1.00 96.44 102 GLU A C 1
ATOM 809 O O . GLU A 1 102 ? -7.047 4.076 20.306 1.00 96.44 102 GLU A O 1
ATOM 814 N N . THR A 1 103 ? -4.821 4.344 20.128 1.00 95.56 103 THR A N 1
ATOM 815 C CA . THR A 1 103 ? -4.637 4.960 21.453 1.00 95.56 103 THR A CA 1
ATOM 816 C C . THR A 1 103 ? -5.299 6.334 21.547 1.00 95.56 103 THR A C 1
ATOM 818 O O . THR A 1 103 ? -5.878 6.669 22.579 1.00 95.56 103 THR A O 1
ATOM 821 N N . ASN A 1 104 ? -5.240 7.131 20.473 1.00 95.25 104 ASN A N 1
ATOM 822 C CA . ASN A 1 104 ? -5.594 8.553 20.529 1.00 95.25 104 ASN A CA 1
ATOM 823 C C . ASN A 1 104 ? -6.877 8.891 19.761 1.00 95.25 104 ASN A C 1
ATOM 825 O O . ASN A 1 104 ? -7.461 9.953 19.980 1.00 95.25 104 ASN A O 1
ATOM 829 N N . HIS A 1 105 ? -7.328 8.010 18.862 1.00 93.94 105 HIS A N 1
ATOM 830 C CA . HIS A 1 105 ? -8.453 8.294 17.963 1.00 93.94 105 HIS A CA 1
ATOM 831 C C . HIS A 1 105 ? -9.547 7.219 17.962 1.00 93.94 105 HIS A C 1
ATOM 833 O O . HIS A 1 105 ? -10.496 7.324 17.170 1.00 93.94 105 HIS A O 1
ATOM 839 N N . ASN A 1 106 ? -9.446 6.241 18.872 1.00 94.75 106 ASN A N 1
ATOM 840 C CA . ASN A 1 106 ? -10.437 5.195 19.125 1.00 94.75 106 ASN A CA 1
ATOM 841 C C . ASN A 1 106 ? -10.779 4.370 17.872 1.00 94.75 106 ASN A C 1
ATOM 843 O O . ASN A 1 106 ? -11.938 4.011 17.648 1.00 9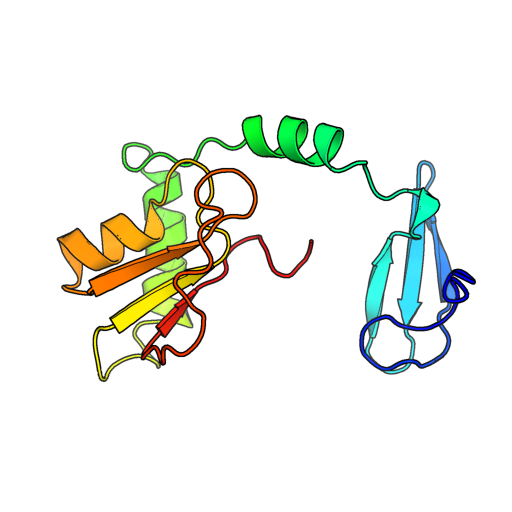4.75 106 ASN A O 1
ATOM 847 N N . TYR A 1 107 ? -9.781 4.121 17.023 1.00 96.38 107 TYR A N 1
ATOM 848 C CA . TYR A 1 107 ? -9.888 3.116 15.972 1.00 96.38 107 TYR A CA 1
ATOM 849 C C . TYR A 1 107 ? -9.639 1.721 16.547 1.00 96.38 107 TYR A C 1
ATOM 851 O O . TYR A 1 107 ? -8.917 1.550 17.522 1.00 96.38 107 TYR A O 1
ATOM 859 N N . LYS A 1 108 ? -10.230 0.716 15.915 1.00 96.88 108 LYS A N 1
ATOM 860 C CA . LYS A 1 108 ? -9.852 -0.685 16.030 1.00 96.88 108 LYS A CA 1
ATOM 861 C C . LYS A 1 108 ? -9.023 -1.012 14.796 1.00 96.88 108 LYS A C 1
ATOM 863 O O . LYS A 1 108 ? -9.583 -1.065 13.698 1.00 96.88 108 LYS A O 1
ATOM 868 N N . MET A 1 109 ? -7.719 -1.207 14.963 1.00 97.44 109 MET A N 1
ATOM 869 C CA . MET A 1 109 ? -6.823 -1.427 13.835 1.00 97.44 109 MET A CA 1
ATOM 870 C C . MET A 1 109 ? -6.497 -2.910 13.681 1.00 97.44 109 MET A C 1
ATOM 872 O O . MET A 1 109 ? -6.282 -3.645 14.641 1.00 97.44 109 MET A O 1
ATOM 876 N N . HIS A 1 110 ? -6.453 -3.364 12.437 1.00 98.06 110 HIS A N 1
ATOM 877 C CA . HIS A 1 110 ? -5.708 -4.553 12.058 1.00 98.06 110 HIS A CA 1
ATOM 878 C C . HIS A 1 110 ? -4.429 -4.110 11.351 1.00 98.06 110 HIS A C 1
ATOM 880 O O . HIS A 1 110 ? -4.402 -3.060 10.710 1.00 98.06 110 HIS A O 1
ATOM 886 N N . ILE A 1 111 ? -3.384 -4.923 11.442 1.00 97.94 111 ILE A N 1
ATOM 887 C CA . ILE A 1 111 ? -2.114 -4.667 10.767 1.00 97.94 111 ILE A CA 1
ATOM 888 C C . ILE A 1 111 ? -1.769 -5.840 9.861 1.00 97.94 111 ILE A C 1
ATOM 890 O O . ILE A 1 111 ? -2.105 -6.991 10.154 1.00 97.94 111 ILE A O 1
ATOM 894 N N . TYR A 1 112 ? -1.122 -5.538 8.748 1.00 97.81 112 TYR A N 1
ATOM 895 C CA . TYR A 1 112 ? -0.506 -6.526 7.880 1.00 97.81 112 TYR A CA 1
ATOM 896 C C . TYR A 1 112 ? 0.838 -5.989 7.422 1.00 97.81 112 TYR A C 1
ATOM 898 O O . TYR A 1 112 ? 0.939 -4.836 7.021 1.00 97.81 112 TYR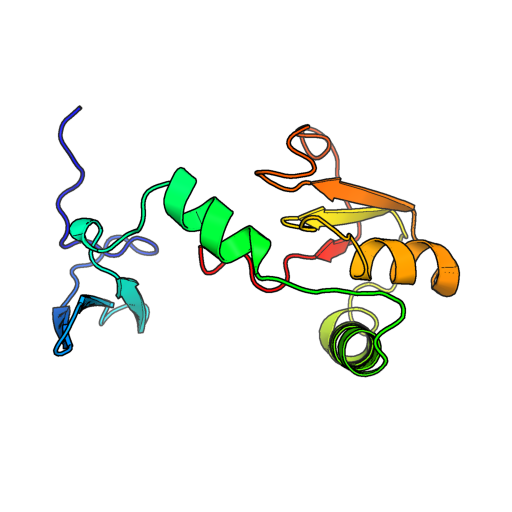 A O 1
ATOM 906 N N . ASP A 1 113 ? 1.843 -6.846 7.413 1.00 95.81 113 ASP A N 1
ATOM 907 C CA . ASP A 1 113 ? 3.138 -6.551 6.823 1.00 95.81 113 ASP A CA 1
ATOM 908 C C . ASP A 1 113 ? 3.728 -7.835 6.243 1.00 95.81 113 ASP A C 1
ATOM 910 O O . ASP A 1 113 ? 3.587 -8.905 6.836 1.00 95.81 113 ASP A O 1
ATOM 914 N N . LEU A 1 114 ? 4.376 -7.754 5.081 1.00 93.38 114 LEU A N 1
ATOM 915 C CA . LEU A 1 114 ? 4.898 -8.942 4.405 1.00 93.38 114 LEU A CA 1
ATOM 916 C C . LEU A 1 114 ? 5.928 -9.704 5.256 1.00 93.38 114 LEU A C 1
ATOM 918 O O . LEU A 1 114 ? 5.976 -10.934 5.175 1.00 93.38 114 LEU A O 1
ATOM 922 N N . PHE A 1 115 ? 6.721 -8.992 6.057 1.00 92.44 115 PHE A N 1
ATOM 923 C CA . PHE A 1 115 ? 7.825 -9.547 6.832 1.00 92.44 115 PHE A CA 1
ATOM 924 C C . PHE A 1 115 ? 7.503 -9.647 8.328 1.00 92.44 115 PHE A C 1
ATOM 926 O O . PHE A 1 115 ? 7.786 -10.680 8.936 1.00 92.44 115 PHE A O 1
ATOM 933 N N . TYR A 1 116 ? 6.873 -8.629 8.923 1.00 92.88 116 TYR A N 1
ATOM 934 C CA . TYR A 1 116 ? 6.684 -8.550 10.383 1.00 92.88 116 TYR A CA 1
ATOM 935 C C . TYR A 1 116 ? 5.281 -8.931 10.866 1.00 92.88 116 TYR A C 1
ATOM 937 O O . TYR A 1 116 ? 5.094 -9.220 12.047 1.00 92.88 116 TYR A O 1
ATOM 945 N N . SER A 1 117 ? 4.276 -8.942 9.988 1.00 95.44 117 SER A N 1
ATOM 946 C CA . SER A 1 117 ? 2.889 -9.308 10.321 1.00 95.44 117 SER A CA 1
ATOM 947 C C . SER A 1 117 ? 2.205 -10.010 9.136 1.00 95.44 117 SER A C 1
ATOM 949 O O . SER A 1 117 ? 1.232 -9.496 8.580 1.00 95.44 117 SER A O 1
ATOM 951 N N . PRO A 1 118 ? 2.702 -11.195 8.720 1.00 96.06 118 PRO A N 1
ATOM 952 C CA . PRO A 1 118 ? 2.353 -11.813 7.435 1.00 96.06 118 PRO A CA 1
ATOM 953 C C . PRO A 1 118 ? 0.963 -12.463 7.409 1.00 96.06 118 PRO A C 1
ATOM 955 O O . PRO A 1 118 ? 0.519 -12.968 6.369 1.00 96.06 118 PRO A O 1
ATOM 958 N N . GLU A 1 119 ? 0.262 -12.496 8.543 1.00 96.88 119 GLU A N 1
ATOM 959 C CA . GLU A 1 119 ? -1.086 -13.040 8.611 1.00 96.88 119 GLU A CA 1
ATOM 960 C C . GLU A 1 119 ? -2.047 -12.166 7.796 1.00 96.88 119 GLU A C 1
ATOM 962 O O . GLU A 1 119 ? -2.214 -10.974 8.040 1.00 96.88 119 GLU A O 1
ATOM 967 N N . LYS A 1 120 ? -2.733 -12.769 6.819 1.00 96.38 120 LYS A N 1
ATOM 968 C CA . LYS A 1 120 ? -3.647 -12.059 5.907 1.00 96.38 120 LYS A CA 1
ATOM 969 C C . LYS A 1 120 ? -5.001 -11.765 6.558 1.00 96.38 120 LYS A C 1
ATOM 971 O O . LYS A 1 120 ? -6.047 -12.137 6.019 1.00 96.38 120 LYS A O 1
ATOM 976 N N . VAL A 1 121 ? -4.979 -11.063 7.688 1.00 95.81 121 VAL A N 1
ATOM 977 C CA . VAL A 1 121 ? -6.143 -10.682 8.508 1.00 95.81 121 VAL A CA 1
ATOM 978 C C . VAL A 1 121 ? -7.173 -9.838 7.756 1.00 95.81 121 VAL A C 1
ATOM 980 O O . VAL A 1 121 ? -8.313 -9.724 8.201 1.00 95.81 121 VAL A O 1
ATOM 983 N N . TYR A 1 122 ? -6.790 -9.262 6.613 1.00 95.50 122 TYR A N 1
ATOM 984 C CA . TYR A 1 122 ? -7.644 -8.464 5.734 1.00 95.50 122 TYR A CA 1
ATOM 985 C C . TYR A 1 122 ? -8.589 -9.283 4.846 1.00 95.50 122 TYR A C 1
ATOM 987 O O . TYR A 1 122 ? -9.563 -8.738 4.326 1.00 95.50 122 TYR A O 1
ATOM 995 N N . LYS A 1 123 ? -8.343 -10.584 4.642 1.00 95.50 123 LYS A N 1
ATOM 996 C CA . LYS A 1 123 ? -9.174 -11.398 3.743 1.00 95.50 123 LYS A CA 1
ATOM 997 C C . LYS A 1 123 ? -10.604 -11.530 4.264 1.00 95.50 123 LYS A C 1
ATOM 999 O O . LYS A 1 123 ? -10.826 -11.962 5.389 1.00 95.50 123 LYS A O 1
ATOM 1004 N N . GLY A 1 124 ? -11.575 -11.211 3.408 1.00 94.94 124 GLY A N 1
ATOM 1005 C CA . GLY A 1 124 ? -13.001 -11.331 3.727 1.00 94.94 124 GLY A CA 1
ATOM 1006 C C . GLY A 1 124 ? -13.523 -10.280 4.711 1.00 94.94 124 GLY A C 1
ATOM 1007 O O . GLY A 1 124 ? -14.673 -10.379 5.130 1.00 94.94 124 GLY A O 1
ATOM 1008 N N . LYS A 1 125 ? -12.710 -9.277 5.066 1.00 95.69 125 LYS A N 1
ATOM 1009 C CA . LYS A 1 125 ? -13.115 -8.158 5.920 1.00 95.69 125 LYS A CA 1
ATOM 1010 C C . LYS A 1 125 ? -13.352 -6.898 5.094 1.00 95.69 125 LYS A C 1
ATOM 1012 O O . LYS A 1 125 ? -12.844 -6.758 3.982 1.00 95.69 125 LYS A O 1
ATOM 1017 N N . LYS A 1 126 ? -14.141 -5.989 5.658 1.00 95.44 126 LYS A N 1
ATOM 1018 C CA . LYS A 1 126 ? -14.316 -4.618 5.177 1.00 95.44 126 LYS A CA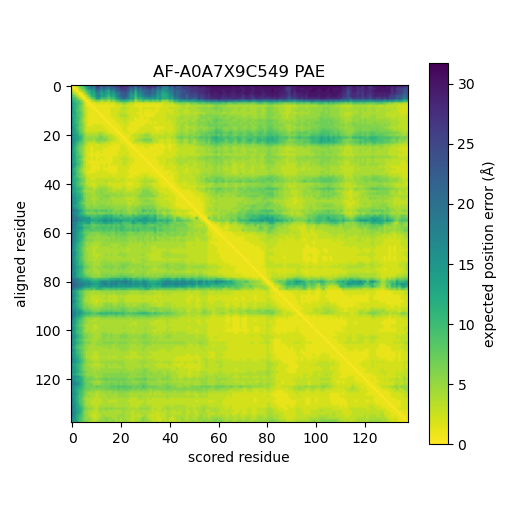 1
ATOM 1019 C C . LYS A 1 126 ? -13.754 -3.681 6.235 1.00 95.44 126 LYS A C 1
ATOM 1021 O O . LYS A 1 126 ? -13.765 -4.030 7.410 1.00 95.44 126 LYS A O 1
ATOM 1026 N N . TYR A 1 127 ? -13.274 -2.531 5.793 1.00 95.81 127 TYR A N 1
ATOM 1027 C CA . TYR A 1 127 ? -12.689 -1.518 6.655 1.00 95.81 127 TYR A CA 1
ATOM 1028 C C . TYR A 1 127 ? -13.270 -0.162 6.290 1.00 95.81 127 TYR A C 1
ATOM 1030 O O . TYR A 1 127 ? -13.544 0.097 5.116 1.00 95.81 127 TYR A O 1
ATOM 1038 N N . ASP A 1 128 ? -13.430 0.679 7.301 1.00 95.06 128 ASP A N 1
ATOM 1039 C CA . ASP A 1 128 ? -13.790 2.085 7.147 1.00 95.06 128 ASP A CA 1
ATOM 1040 C C . ASP A 1 128 ? -12.575 2.905 6.679 1.00 95.06 128 ASP A C 1
ATOM 1042 O O . ASP A 1 128 ? -12.719 3.905 5.980 1.00 95.06 128 ASP A O 1
ATOM 1046 N N . LEU A 1 129 ? -11.368 2.449 7.037 1.00 95.94 129 LEU A N 1
ATOM 1047 C CA . LEU A 1 129 ? -10.091 3.065 6.686 1.00 95.94 129 LEU A CA 1
ATOM 1048 C C . LEU A 1 129 ? -9.059 1.998 6.301 1.00 95.94 129 LEU A C 1
ATOM 1050 O O . LEU A 1 129 ? -8.859 1.031 7.030 1.00 95.94 129 LEU A O 1
ATOM 1054 N N . ILE A 1 130 ? -8.357 2.197 5.186 1.00 96.19 130 ILE A N 1
ATOM 1055 C CA . ILE A 1 130 ? -7.153 1.430 4.844 1.00 96.19 130 ILE A CA 1
ATOM 1056 C C . ILE A 1 130 ? -6.012 2.424 4.637 1.00 96.19 130 ILE A C 1
ATOM 1058 O O . ILE A 1 130 ? -6.125 3.315 3.796 1.00 96.19 130 ILE A O 1
ATOM 1062 N N . THR A 1 131 ? -4.932 2.277 5.400 1.00 96.06 131 THR A N 1
ATOM 1063 C CA . THR A 1 131 ? -3.692 3.049 5.254 1.00 96.06 131 THR A CA 1
ATOM 1064 C C . THR A 1 131 ? -2.606 2.186 4.623 1.00 96.06 131 THR A C 1
ATOM 1066 O O . THR A 1 131 ? -2.595 0.969 4.789 1.00 96.06 131 THR A O 1
ATOM 1069 N N . SER A 1 132 ? -1.730 2.817 3.844 1.00 95.69 132 SER A N 1
ATOM 1070 C CA . SER A 1 132 ? -0.587 2.180 3.185 1.00 95.69 132 SER A CA 1
ATOM 1071 C C . SER A 1 132 ? 0.455 3.269 2.929 1.00 95.69 132 SER A C 1
ATOM 1073 O O . SER A 1 132 ? 0.371 3.982 1.931 1.00 95.69 132 SER A O 1
ATOM 1075 N N . THR A 1 133 ? 1.365 3.475 3.879 1.00 92.19 133 THR A N 1
ATOM 1076 C CA . THR A 1 133 ? 2.364 4.558 3.839 1.00 92.19 133 THR A CA 1
ATOM 1077 C C . THR A 1 133 ? 3.734 4.000 3.484 1.00 92.19 133 THR A C 1
ATOM 1079 O O . THR A 1 133 ? 4.219 3.158 4.228 1.00 92.19 133 THR A O 1
ATOM 1082 N N . GLU A 1 134 ? 4.348 4.498 2.407 1.00 90.19 134 GLU A N 1
ATOM 1083 C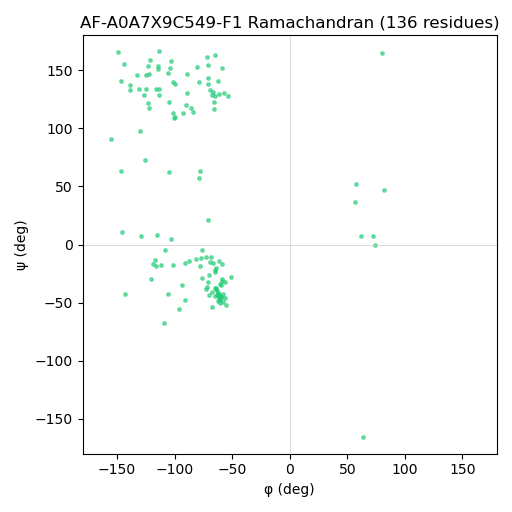 CA . GLU A 1 134 ? 5.637 4.018 1.875 1.00 90.19 134 GLU A CA 1
ATOM 1084 C C . GLU A 1 134 ? 5.622 2.508 1.528 1.00 90.19 134 GLU A C 1
ATOM 1086 O O . GLU A 1 134 ? 6.402 1.712 2.047 1.00 90.19 134 GLU A O 1
ATOM 1091 N N . VAL A 1 135 ? 4.633 2.074 0.734 1.00 91.06 135 VAL A N 1
ATOM 1092 C CA . VAL A 1 135 ? 4.353 0.643 0.467 1.00 91.06 135 VAL A CA 1
ATOM 1093 C C . VAL A 1 135 ? 3.903 0.407 -0.972 1.00 91.06 135 VAL A C 1
ATOM 1095 O O . VAL A 1 135 ? 4.314 -0.569 -1.586 1.00 91.06 135 VAL A O 1
ATOM 1098 N N . VAL A 1 136 ? 3.029 1.261 -1.518 1.00 90.81 136 VAL A N 1
ATOM 1099 C CA . VAL A 1 136 ? 2.400 1.057 -2.843 1.00 90.81 136 VAL A CA 1
ATOM 1100 C C . VAL A 1 136 ? 3.423 1.100 -3.985 1.00 90.81 136 VAL A C 1
ATOM 1102 O O . VAL A 1 136 ? 3.182 0.562 -5.064 1.00 90.81 136 VAL A O 1
ATOM 1105 N N . GLU A 1 137 ? 4.553 1.757 -3.761 1.00 87.44 137 GLU A N 1
ATOM 1106 C CA . GLU A 1 137 ? 5.663 1.890 -4.697 1.00 87.44 137 GLU A CA 1
ATOM 1107 C C . GLU A 1 137 ? 6.555 0.639 -4.823 1.00 87.44 137 GLU A C 1
ATOM 1109 O O . GLU A 1 137 ? 7.370 0.591 -5.751 1.00 87.44 137 GLU A O 1
ATOM 1114 N N . HIS A 1 138 ? 6.395 -0.349 -3.931 1.00 85.38 138 HIS A N 1
ATOM 1115 C CA . HIS A 1 138 ? 7.100 -1.640 -3.936 1.00 85.38 138 HIS A CA 1
ATOM 1116 C C . HIS A 1 138 ? 6.374 -2.689 -4.801 1.00 85.38 138 HIS A C 1
ATOM 1118 O O . HIS A 1 138 ? 7.060 -3.389 -5.586 1.00 85.38 138 HIS A O 1
#